Protein AF-A0A6D0IAN6-F1 (afdb_monomer_lite)

Structure (mmCIF, N/CA/C/O backbone):
data_AF-A0A6D0IAN6-F1
#
_entry.id   AF-A0A6D0IAN6-F1
#
loop_
_atom_site.group_PDB
_atom_site.id
_atom_site.type_symbol
_atom_site.label_atom_id
_atom_site.label_alt_id
_atom_site.label_comp_id
_atom_site.label_asym_id
_atom_site.label_entity_id
_atom_site.label_seq_id
_atom_site.pdbx_PDB_ins_code
_atom_site.Cartn_x
_atom_site.Cartn_y
_atom_site.Cartn_z
_atom_site.occupancy
_atom_site.B_iso_or_equiv
_atom_site.auth_seq_id
_atom_site.auth_comp_id
_atom_site.auth_asym_id
_atom_site.auth_atom_id
_atom_site.pdbx_PDB_model_num
ATOM 1 N N . MET A 1 1 ? -7.789 4.698 -0.086 1.00 68.69 1 MET A N 1
ATOM 2 C CA . MET A 1 1 ? -6.409 4.969 -0.519 1.00 68.69 1 MET A CA 1
ATOM 3 C C . MET A 1 1 ? -5.571 5.096 0.732 1.00 68.69 1 MET A C 1
ATOM 5 O O . MET A 1 1 ? -5.231 6.193 1.163 1.00 68.69 1 MET A O 1
ATOM 9 N N . ALA A 1 2 ? -5.358 3.962 1.392 1.00 84.50 2 ALA A N 1
ATOM 10 C CA . ALA A 1 2 ? -4.378 3.876 2.455 1.00 84.50 2 ALA A CA 1
ATOM 11 C C . ALA A 1 2 ? -2.982 3.821 1.836 1.00 84.50 2 ALA A C 1
ATOM 13 O O . ALA A 1 2 ? -2.589 2.807 1.271 1.00 84.50 2 ALA A O 1
ATOM 14 N N . GLU A 1 3 ? -2.238 4.908 1.990 1.00 94.25 3 GLU A N 1
ATOM 15 C CA . GLU A 1 3 ? -0.844 5.002 1.567 1.00 94.25 3 GLU A CA 1
ATOM 16 C C . GLU A 1 3 ? 0.063 4.239 2.543 1.00 94.25 3 GLU A C 1
ATOM 18 O O . GLU A 1 3 ? -0.184 4.212 3.760 1.00 94.25 3 GLU A O 1
ATOM 23 N N . LEU A 1 4 ? 1.103 3.581 2.033 1.00 96.06 4 LEU A N 1
ATOM 24 C 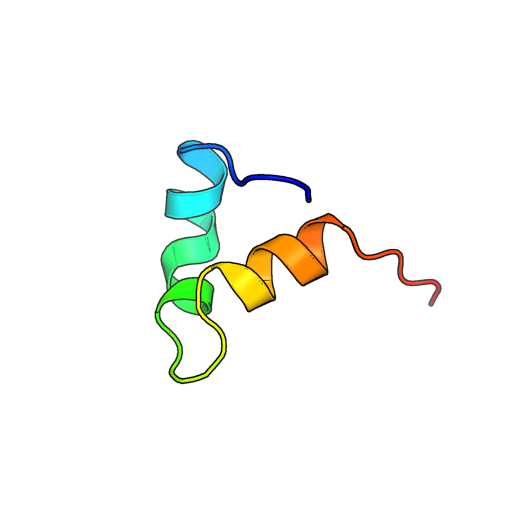CA . LEU A 1 4 ? 2.090 2.891 2.865 1.00 96.06 4 LEU A CA 1
ATOM 25 C C . LEU A 1 4 ? 3.045 3.891 3.524 1.00 96.06 4 LEU A C 1
ATOM 27 O O . LEU A 1 4 ? 3.599 4.768 2.876 1.00 96.06 4 LEU A O 1
ATOM 31 N N . SER A 1 5 ? 3.306 3.710 4.816 1.00 97.44 5 SER A N 1
ATOM 32 C CA . SER A 1 5 ? 4.434 4.374 5.475 1.00 97.44 5 SER A CA 1
ATOM 33 C C . SER A 1 5 ? 5.772 3.779 5.016 1.00 97.44 5 SER A C 1
ATOM 35 O O . SER A 1 5 ? 5.837 2.619 4.605 1.00 97.44 5 SER A O 1
ATOM 37 N N . ASP A 1 6 ? 6.869 4.520 5.186 1.00 97.19 6 ASP A N 1
ATOM 38 C CA . ASP A 1 6 ? 8.230 4.056 4.861 1.00 97.19 6 ASP A CA 1
ATOM 39 C C . ASP A 1 6 ? 8.571 2.703 5.497 1.00 97.19 6 ASP A C 1
ATOM 41 O O . ASP A 1 6 ? 9.177 1.824 4.879 1.00 97.19 6 ASP A O 1
ATOM 45 N N . GLN A 1 7 ? 8.132 2.502 6.740 1.00 98.12 7 GLN A N 1
ATOM 46 C CA . GLN A 1 7 ? 8.343 1.248 7.449 1.00 98.12 7 GLN A CA 1
ATOM 47 C C . GLN A 1 7 ? 7.557 0.090 6.815 1.00 98.12 7 GLN A C 1
ATOM 49 O O . GLN A 1 7 ? 8.067 -1.030 6.735 1.00 98.12 7 GLN A O 1
ATOM 54 N N . GLU A 1 8 ? 6.327 0.339 6.361 1.00 97.44 8 GLU A N 1
ATOM 55 C CA . GLU A 1 8 ? 5.504 -0.659 5.673 1.00 97.44 8 GLU A CA 1
ATOM 56 C C . GLU A 1 8 ? 6.081 -0.998 4.297 1.00 97.44 8 GLU A C 1
ATOM 58 O O . GLU A 1 8 ? 6.135 -2.177 3.948 1.00 97.44 8 GLU A O 1
ATOM 63 N N . MET A 1 9 ? 6.600 -0.010 3.561 1.00 97.00 9 MET A N 1
ATOM 64 C CA . MET A 1 9 ? 7.287 -0.244 2.288 1.00 97.00 9 MET A CA 1
ATOM 65 C C . MET A 1 9 ? 8.492 -1.176 2.464 1.00 97.00 9 MET A C 1
ATOM 67 O O . MET A 1 9 ? 8.625 -2.166 1.743 1.00 97.00 9 MET A O 1
ATOM 71 N N . LEU A 1 10 ? 9.335 -0.935 3.475 1.00 97.62 10 LEU A N 1
ATOM 72 C CA . LEU A 1 10 ? 10.477 -1.808 3.770 1.00 97.62 10 LEU A CA 1
ATOM 73 C C . LEU A 1 10 ? 10.038 -3.213 4.211 1.00 97.62 10 LEU A C 1
ATOM 75 O O . LEU A 1 10 ? 10.625 -4.210 3.784 1.00 97.62 10 LEU A O 1
ATOM 79 N N . ARG A 1 11 ? 8.989 -3.307 5.037 1.00 98.12 11 ARG A N 1
ATOM 80 C CA . ARG A 1 11 ? 8.455 -4.580 5.543 1.00 98.12 11 ARG A CA 1
ATOM 81 C C . ARG A 1 11 ? 7.863 -5.448 4.433 1.00 98.12 11 ARG A C 1
ATOM 83 O O . ARG A 1 11 ? 8.079 -6.659 4.433 1.00 98.12 11 ARG A O 1
ATOM 90 N N . TYR A 1 12 ? 7.126 -4.844 3.503 1.00 98.19 12 TYR A N 1
ATOM 91 C CA . TYR A 1 12 ? 6.398 -5.547 2.443 1.00 98.19 12 TYR A CA 1
ATOM 92 C C . TYR A 1 12 ? 7.114 -5.525 1.087 1.00 98.19 12 TYR A C 1
ATOM 94 O O . TYR A 1 12 ? 6.566 -6.008 0.099 1.00 98.19 12 TYR A O 1
ATOM 102 N N . ASN A 1 13 ? 8.370 -5.064 1.033 1.00 97.94 13 ASN A N 1
ATOM 103 C CA . ASN A 1 13 ? 9.160 -4.947 -0.198 1.00 97.94 13 ASN A CA 1
ATOM 104 C C . ASN A 1 13 ? 9.150 -6.229 -1.050 1.00 97.94 13 ASN A C 1
ATOM 106 O O . ASN A 1 13 ? 9.023 -6.181 -2.266 1.00 97.94 13 ASN A O 1
ATOM 110 N N . ARG A 1 14 ? 9.224 -7.408 -0.420 1.00 98.06 14 ARG A N 1
ATOM 111 C CA . ARG A 1 14 ? 9.230 -8.696 -1.137 1.00 98.06 14 ARG A CA 1
ATOM 112 C C . ARG A 1 14 ? 7.906 -9.037 -1.829 1.00 98.06 14 ARG A C 1
ATOM 114 O O . ARG A 1 14 ? 7.932 -9.868 -2.728 1.00 98.06 14 ARG A O 1
ATOM 121 N N . GLN A 1 15 ? 6.793 -8.443 -1.401 1.00 98.00 15 GLN A N 1
ATOM 122 C CA . GLN A 1 15 ? 5.482 -8.567 -2.046 1.00 98.00 15 GLN A CA 1
ATOM 123 C C . GLN A 1 15 ? 5.329 -7.498 -3.131 1.00 98.00 15 GLN A C 1
ATOM 125 O O . GLN A 1 15 ? 4.974 -7.830 -4.255 1.00 98.00 15 GLN A O 1
ATOM 130 N N . ILE A 1 16 ? 5.702 -6.252 -2.818 1.00 97.56 16 ILE A N 1
ATOM 131 C CA . ILE A 1 16 ? 5.627 -5.100 -3.730 1.00 97.56 16 ILE A CA 1
ATOM 132 C C . ILE A 1 16 ? 6.395 -5.368 -5.034 1.00 97.56 16 ILE A C 1
ATOM 134 O O . ILE A 1 16 ? 5.862 -5.161 -6.116 1.00 97.56 16 ILE A O 1
ATOM 138 N N . ILE A 1 17 ? 7.611 -5.927 -4.972 1.00 97.69 17 ILE A N 1
ATOM 139 C CA . ILE A 1 17 ? 8.419 -6.185 -6.182 1.00 97.69 17 ILE A CA 1
ATOM 140 C C . ILE A 1 17 ? 7.902 -7.339 -7.063 1.00 97.69 17 ILE A C 1
ATOM 142 O O . ILE A 1 17 ? 8.515 -7.648 -8.090 1.00 97.69 17 ILE A O 1
ATOM 146 N N . LEU A 1 18 ? 6.835 -8.040 -6.664 1.00 97.81 18 LEU A N 1
ATOM 147 C CA . LEU A 1 18 ? 6.276 -9.117 -7.475 1.00 97.81 18 LEU A CA 1
ATOM 148 C C . LEU A 1 18 ? 5.591 -8.536 -8.712 1.00 97.81 18 LEU A C 1
ATOM 150 O O . LEU A 1 18 ? 4.775 -7.618 -8.636 1.00 97.81 18 LEU A O 1
ATOM 154 N N . ARG A 1 19 ? 5.903 -9.116 -9.875 1.00 95.94 19 ARG A N 1
ATOM 155 C CA . ARG A 1 19 ? 5.320 -8.702 -11.153 1.00 95.94 19 ARG A CA 1
ATOM 156 C C . ARG A 1 19 ? 3.793 -8.807 -11.092 1.00 95.94 19 ARG A C 1
ATOM 158 O O . ARG A 1 19 ? 3.265 -9.902 -10.924 1.00 95.94 19 ARG A O 1
ATOM 165 N N . GLY A 1 20 ?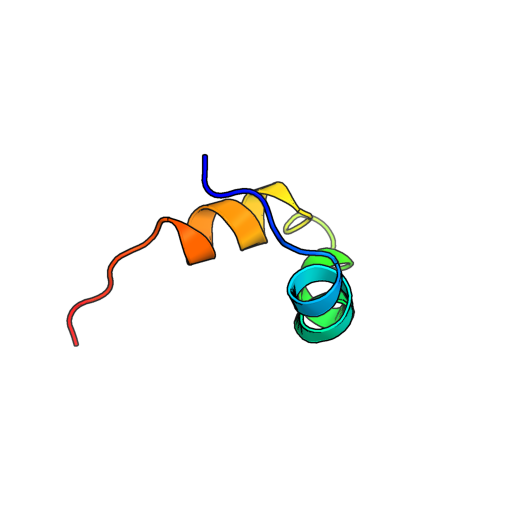 3.112 -7.682 -11.305 1.00 94.06 20 GLY A N 1
ATOM 166 C CA . GLY A 1 20 ? 1.648 -7.602 -11.307 1.00 94.06 20 GLY A CA 1
ATOM 167 C C . GLY A 1 20 ? 1.009 -7.444 -9.925 1.00 94.06 20 GLY A C 1
ATOM 168 O O . GLY A 1 20 ? -0.213 -7.493 -9.845 1.00 94.06 20 GLY A O 1
ATOM 169 N N . PHE A 1 21 ? 1.807 -7.270 -8.866 1.00 96.06 21 PHE A N 1
ATOM 170 C CA . PHE A 1 21 ? 1.314 -6.894 -7.541 1.00 96.06 21 PHE A CA 1
ATOM 171 C C . PHE A 1 21 ? 1.565 -5.406 -7.268 1.00 96.06 21 PHE A C 1
ATOM 173 O O . PHE A 1 21 ? 0.604 -4.651 -7.154 1.00 96.06 21 PHE A O 1
ATOM 180 N N . ASP A 1 22 ? 2.834 -4.981 -7.279 1.00 96.69 22 ASP A N 1
ATOM 181 C CA . ASP A 1 22 ? 3.248 -3.578 -7.118 1.00 96.69 22 ASP A CA 1
ATOM 182 C C . ASP A 1 22 ? 2.721 -2.913 -5.822 1.00 96.69 22 ASP A C 1
ATOM 184 O O . ASP A 1 22 ? 2.221 -3.581 -4.909 1.00 96.69 22 ASP A O 1
ATOM 188 N N . PHE A 1 23 ? 2.875 -1.594 -5.703 1.00 96.69 23 PHE A N 1
ATOM 189 C CA . PHE A 1 23 ? 2.334 -0.802 -4.597 1.00 96.69 23 PHE A CA 1
ATOM 190 C C . PHE A 1 23 ? 0.803 -0.875 -4.532 1.00 96.69 23 PHE A C 1
ATOM 192 O O . PHE A 1 23 ? 0.264 -1.105 -3.450 1.00 96.69 23 PHE A O 1
ATOM 199 N N . ASP A 1 24 ? 0.117 -0.793 -5.677 1.00 96.75 24 ASP A N 1
ATOM 200 C CA . ASP A 1 24 ? -1.350 -0.841 -5.768 1.00 96.75 24 ASP A CA 1
ATOM 201 C C . ASP A 1 24 ? -1.934 -2.093 -5.094 1.00 96.75 24 ASP A C 1
ATOM 203 O O . ASP A 1 24 ? -2.921 -2.017 -4.358 1.00 96.75 24 ASP A O 1
ATOM 207 N N . GLY A 1 25 ? -1.309 -3.259 -5.301 1.00 96.56 25 GLY A N 1
ATOM 208 C CA . GLY A 1 25 ? -1.729 -4.508 -4.669 1.00 96.56 25 GLY A CA 1
ATOM 209 C C . GLY A 1 25 ? -1.606 -4.460 -3.147 1.00 96.56 25 GLY A C 1
ATOM 210 O O . GLY A 1 25 ? -2.492 -4.936 -2.433 1.00 96.56 25 GLY A O 1
ATOM 211 N N . GLN A 1 26 ? -0.540 -3.844 -2.635 1.00 97.88 26 GLN A N 1
ATOM 212 C CA . GLN A 1 26 ? -0.315 -3.742 -1.197 1.00 97.88 26 GLN A CA 1
ATOM 213 C C . GLN A 1 26 ? 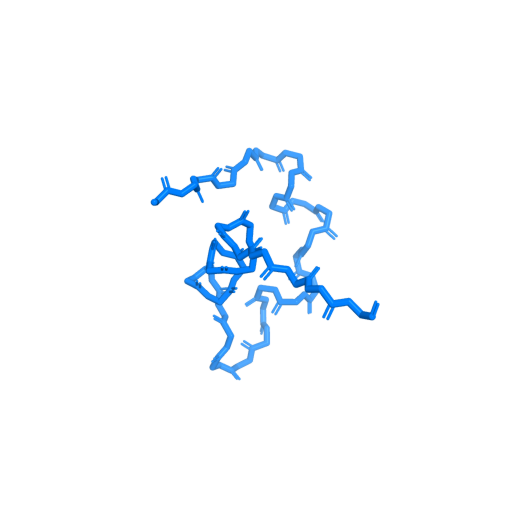-1.228 -2.707 -0.530 1.00 97.88 26 GLN A C 1
ATOM 215 O O . GLN A 1 26 ? -1.728 -2.950 0.571 1.00 97.88 26 GLN A O 1
ATOM 220 N N . GLU A 1 27 ? -1.486 -1.579 -1.187 1.00 97.38 27 GLU A N 1
AT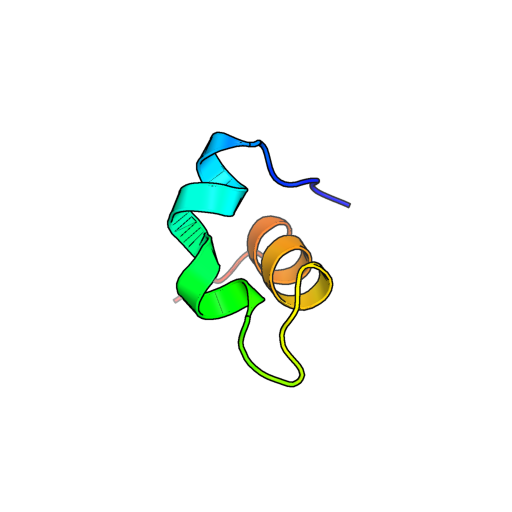OM 221 C CA . GLU A 1 27 ? -2.441 -0.574 -0.712 1.00 97.38 27 GLU A CA 1
ATOM 222 C C . GLU A 1 27 ? -3.869 -1.128 -0.696 1.00 97.38 27 GLU A C 1
ATOM 224 O O . GLU A 1 27 ? -4.597 -0.942 0.282 1.00 97.38 27 GLU A O 1
ATOM 229 N N . ALA A 1 28 ? -4.244 -1.915 -1.712 1.00 97.00 28 ALA A N 1
ATOM 230 C CA . ALA A 1 28 ? -5.521 -2.619 -1.735 1.00 97.00 28 ALA A CA 1
ATOM 231 C C . ALA A 1 28 ? -5.663 -3.595 -0.555 1.00 97.00 28 ALA A C 1
ATOM 233 O O . ALA A 1 28 ? -6.728 -3.654 0.063 1.00 97.00 28 ALA A O 1
ATOM 234 N N . LEU A 1 29 ? -4.602 -4.328 -0.187 1.00 96.69 29 LEU A N 1
ATOM 235 C CA . LEU A 1 29 ? -4.610 -5.177 1.012 1.00 96.69 29 LEU A CA 1
ATOM 236 C C . LEU A 1 29 ? -4.730 -4.365 2.305 1.00 96.69 29 LEU A C 1
ATOM 238 O O . LEU A 1 29 ? -5.450 -4.781 3.211 1.00 96.69 29 LEU A O 1
ATOM 242 N N . LYS A 1 30 ? -4.059 -3.214 2.396 1.00 97.06 30 LYS A N 1
ATOM 243 C CA . LYS A 1 30 ? -4.140 -2.326 3.564 1.00 97.06 30 LYS A CA 1
ATOM 244 C C . LYS A 1 30 ? -5.550 -1.757 3.759 1.00 97.06 30 LYS A C 1
ATOM 246 O O . LYS A 1 30 ? -6.006 -1.644 4.895 1.00 97.06 30 LYS A O 1
ATOM 251 N N . ASP A 1 31 ? -6.245 -1.456 2.664 1.00 97.38 31 ASP A N 1
ATOM 252 C CA . ASP A 1 31 ? -7.642 -1.001 2.665 1.00 97.38 31 ASP A CA 1
ATOM 253 C C . ASP A 1 31 ? -8.661 -2.151 2.853 1.00 97.38 31 ASP A C 1
ATOM 255 O O . ASP A 1 31 ? -9.834 -1.911 3.161 1.00 97.38 31 ASP A O 1
ATOM 259 N N . SER A 1 32 ? -8.238 -3.409 2.693 1.00 96.50 32 SER A N 1
ATOM 260 C CA . SER A 1 32 ? -9.124 -4.577 2.734 1.00 96.50 32 SER A CA 1
ATOM 261 C C . SER A 1 32 ? -9.556 -4.971 4.151 1.00 96.50 32 SER A C 1
ATOM 263 O O . SER A 1 32 ? -8.852 -4.782 5.142 1.00 96.50 32 SER A O 1
ATOM 265 N N . ARG A 1 33 ? -10.733 -5.602 4.249 1.00 97.12 33 ARG A N 1
ATOM 266 C CA . ARG A 1 33 ? -11.249 -6.235 5.472 1.00 97.12 33 ARG A CA 1
ATOM 267 C C . ARG A 1 33 ? -11.671 -7.659 5.138 1.00 97.12 33 ARG A C 1
ATOM 269 O O . ARG A 1 33 ? -12.542 -7.851 4.296 1.00 97.12 33 ARG A O 1
ATOM 276 N N . VAL A 1 34 ? -11.062 -8.642 5.794 1.00 96.44 34 VAL A N 1
ATOM 277 C CA . VAL A 1 34 ? -11.347 -10.068 5.576 1.00 96.44 34 VAL A CA 1
ATOM 278 C C . VAL A 1 34 ? -11.975 -10.647 6.842 1.00 96.44 34 VAL A C 1
ATOM 280 O O . VAL A 1 34 ? -11.441 -10.456 7.933 1.00 96.44 34 VAL A O 1
ATOM 283 N N . LEU A 1 35 ? -13.106 -11.340 6.693 1.00 97.00 35 LEU A N 1
ATOM 284 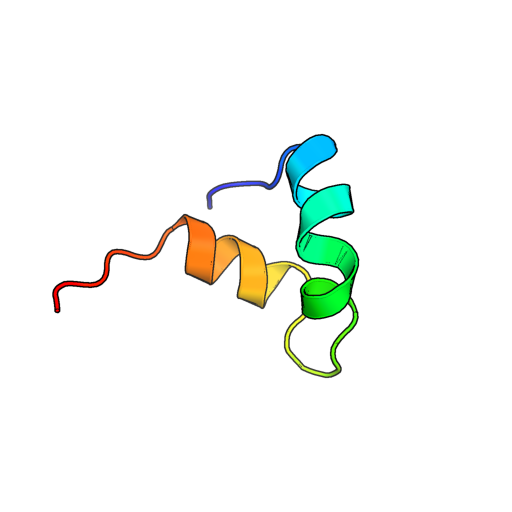C CA . LEU A 1 35 ? -13.729 -12.162 7.734 1.00 97.00 35 LEU A CA 1
ATOM 285 C C . LEU A 1 35 ? -13.436 -13.630 7.411 1.00 97.00 35 LEU A C 1
ATOM 287 O O . LEU A 1 35 ? -13.592 -14.033 6.258 1.00 97.00 35 LEU A O 1
ATOM 291 N N . VAL A 1 36 ? -13.005 -14.395 8.412 1.00 90.31 36 VAL A N 1
ATOM 292 C CA . VAL A 1 36 ? -12.663 -15.822 8.300 1.00 90.31 36 VAL A CA 1
ATOM 293 C C . VAL A 1 36 ? -13.610 -16.631 9.166 1.00 90.31 36 VAL A C 1
ATOM 295 O O . VAL A 1 36 ? -13.837 -16.195 10.318 1.00 90.31 36 VAL A O 1
#

Organism: Escherichia coli (NCBI:txid562)

Foldseek 3Di:
DDQDDPVRCVVCVVQQPDVPCHRVVVSVVVVDDDDD

Radius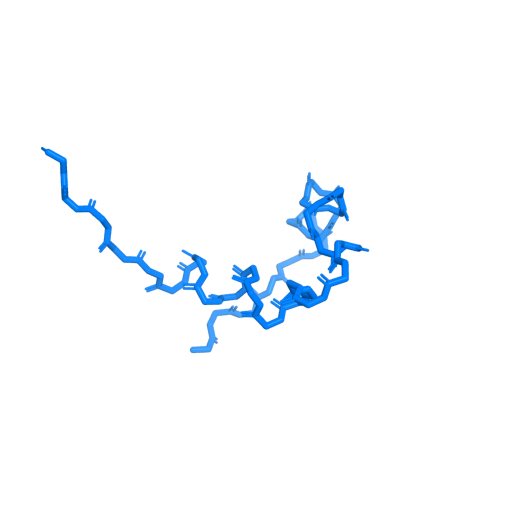 of gyration: 9.99 Å; chains: 1; bounding box: 24×21×20 Å

pLDDT: mean 95.7, std 5.2, range [68.69, 98.19]

Sequence (36 aa):
MAELSDQEMLRYNRQIILRGFDFDGQEALKDSRVLV

Secondary structure (DSSP, 8-state):
--PPPHHHHHHHHHHHTSTTTHHHHHHHHHH-----

InterPro domains:
  IPR035985 Ubiquitin-activating enzyme-like [SSF69572] (3-36)